Protein AF-A0A1H8KBI5-F1 (afdb_monomer)

Mean predicted aligned error: 4.67 Å

Sequence (68 aa):
MTPTERSLLLIWESALELETRPEDAIALLVDAAAFGLNEGDFDPTSIIRRLRDTFDLLHITKHIGAKQ

pLDDT: mean 90.47, std 13.4, range [44.06, 98.19]

Solvent-accessible surface area (backbone atoms only — not comparable to full-atom values): 3801 Å² total; per-residue (Å²): 132,52,74,64,58,51,45,55,50,51,48,51,51,55,31,40,72,74,26,84,48,67,74,58,17,48,54,41,49,53,54,28,51,51,48,22,67,74,74,71,48,78,51,63,68,60,37,48,50,41,35,51,57,52,50,53,51,53,53,53,49,52,61,59,60,72,74,111

Foldseek 3Di:
DDPVVVLVVVLLVLLCVLPVDSVNSVVLQVQLVVVCVVVVDPDSVSSSVSSVVVSVVVVVVVVVVVVD

Structure (mmCIF, N/CA/C/O backbone):
data_AF-A0A1H8KBI5-F1
#
_entry.id   AF-A0A1H8KBI5-F1
#
loop_
_atom_site.group_PDB
_atom_site.id
_atom_site.type_symbol
_atom_site.label_atom_id
_atom_site.label_alt_id
_atom_site.label_comp_id
_atom_site.label_asym_id
_atom_site.label_entity_id
_atom_site.label_seq_id
_atom_site.pdbx_PDB_ins_code
_atom_site.Cartn_x
_atom_site.Cartn_y
_atom_site.Cartn_z
_atom_site.occupancy
_atom_site.B_iso_or_equiv
_atom_site.auth_seq_id
_atom_site.auth_comp_id
_atom_site.auth_asym_id
_atom_site.auth_atom_id
_atom_site.pdbx_PDB_model_num
ATOM 1 N N . MET A 1 1 ? 21.574 5.413 0.257 1.00 82.69 1 MET A N 1
ATOM 2 C CA . MET A 1 1 ? 20.196 4.951 0.043 1.00 82.69 1 MET A CA 1
ATOM 3 C C . MET A 1 1 ? 19.952 4.822 -1.447 1.00 82.69 1 MET A C 1
ATOM 5 O O . MET A 1 1 ? 20.126 5.805 -2.165 1.00 82.69 1 MET A O 1
ATOM 9 N N . THR A 1 2 ? 19.640 3.622 -1.914 1.00 95.62 2 THR A N 1
ATOM 10 C CA . THR A 1 2 ? 19.340 3.325 -3.318 1.00 95.62 2 THR A CA 1
ATOM 11 C C . THR A 1 2 ? 17.954 3.864 -3.708 1.00 95.62 2 THR A C 1
ATOM 13 O O . THR A 1 2 ? 17.131 4.146 -2.831 1.00 95.62 2 THR A O 1
ATOM 16 N N . PRO A 1 3 ? 17.652 4.023 -5.011 1.00 93.19 3 PRO A N 1
ATOM 17 C CA . PRO A 1 3 ? 16.305 4.388 -5.462 1.00 93.19 3 PRO A CA 1
ATOM 18 C C . PRO A 1 3 ? 15.223 3.415 -4.970 1.00 93.19 3 PRO A C 1
ATOM 20 O O . PRO A 1 3 ? 14.131 3.837 -4.588 1.00 93.19 3 PRO A O 1
ATOM 23 N N . THR A 1 4 ? 15.549 2.122 -4.912 1.00 93.06 4 THR A N 1
AT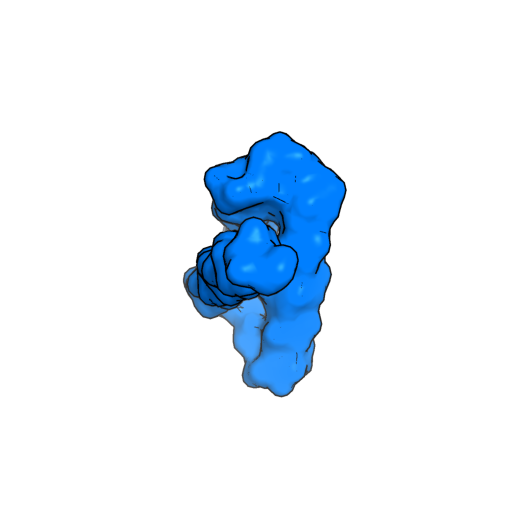OM 24 C CA . THR A 1 4 ? 14.663 1.076 -4.389 1.00 93.06 4 THR A CA 1
ATOM 25 C C . THR A 1 4 ? 14.403 1.255 -2.897 1.00 93.06 4 THR A C 1
ATOM 27 O O . THR A 1 4 ? 13.250 1.286 -2.486 1.00 93.06 4 THR A O 1
ATOM 30 N N . GLU A 1 5 ? 15.448 1.453 -2.087 1.00 94.56 5 GLU A N 1
ATOM 31 C CA . GLU A 1 5 ? 15.304 1.704 -0.644 1.00 94.56 5 GLU A CA 1
ATOM 32 C C . GLU A 1 5 ? 14.453 2.948 -0.366 1.00 94.56 5 GLU A C 1
ATOM 34 O O . GLU A 1 5 ? 13.592 2.924 0.508 1.00 94.56 5 GLU A O 1
ATOM 39 N N . ARG A 1 6 ? 14.642 4.017 -1.149 1.00 96.06 6 ARG A N 1
ATOM 40 C CA . ARG A 1 6 ? 13.823 5.232 -1.046 1.00 96.06 6 ARG A CA 1
ATOM 41 C C . 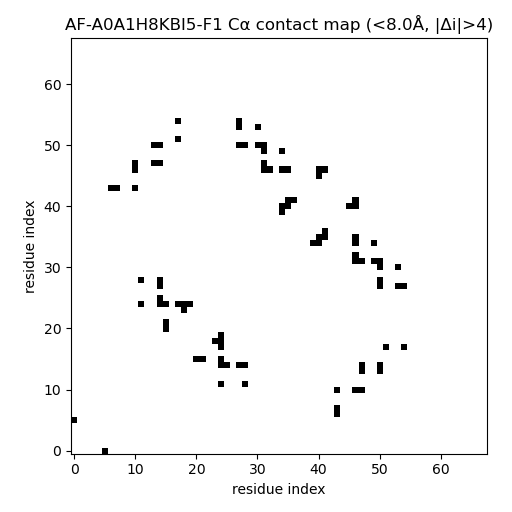ARG A 1 6 ? 12.351 4.960 -1.357 1.00 96.06 6 ARG A C 1
ATOM 43 O O . ARG A 1 6 ? 11.484 5.494 -0.678 1.00 96.06 6 ARG A O 1
ATOM 50 N N . SER A 1 7 ? 12.075 4.141 -2.368 1.00 95.31 7 SER A N 1
ATOM 51 C CA . SER A 1 7 ? 10.704 3.794 -2.760 1.00 95.31 7 SER A CA 1
ATOM 52 C C . SER A 1 7 ? 10.012 2.952 -1.688 1.00 95.31 7 SER A C 1
ATOM 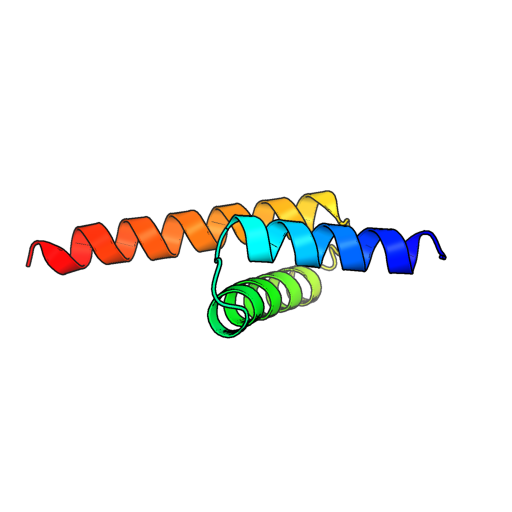54 O O . SER A 1 7 ? 8.865 3.216 -1.349 1.00 95.31 7 SER A O 1
ATOM 56 N N . LEU A 1 8 ? 10.727 1.986 -1.103 1.00 95.81 8 LEU A N 1
ATOM 57 C CA . LEU A 1 8 ? 10.217 1.176 0.005 1.00 95.81 8 LEU A CA 1
ATOM 58 C C . LEU A 1 8 ? 9.911 2.028 1.242 1.00 95.81 8 LEU A C 1
ATOM 60 O O . LEU A 1 8 ? 8.866 1.843 1.858 1.00 95.81 8 LEU A O 1
ATOM 64 N N . LEU A 1 9 ? 10.788 2.982 1.575 1.00 97.06 9 LEU A N 1
ATOM 65 C CA . LEU A 1 9 ? 10.544 3.923 2.670 1.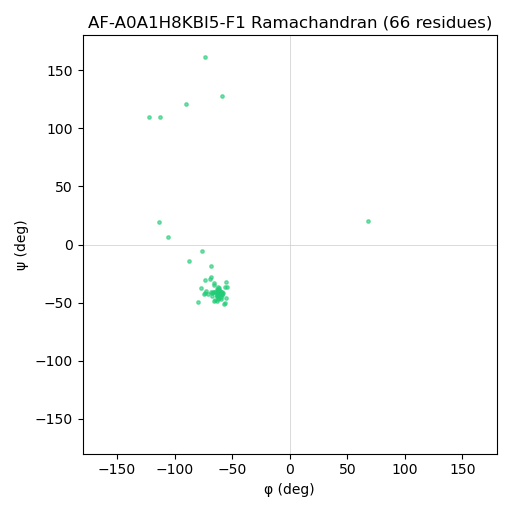00 97.06 9 LEU A CA 1
ATOM 66 C C . LEU A 1 9 ? 9.319 4.797 2.405 1.00 97.06 9 LEU A C 1
ATOM 68 O O . LEU A 1 9 ? 8.479 4.916 3.286 1.00 97.06 9 LEU A O 1
ATOM 72 N N . LEU A 1 10 ? 9.167 5.329 1.191 1.00 97.06 10 LEU A N 1
ATOM 73 C CA . LEU A 1 10 ? 8.002 6.138 0.827 1.00 97.06 10 LEU A CA 1
ATOM 74 C C . LEU A 1 10 ? 6.689 5.348 0.945 1.00 97.06 10 LEU A C 1
ATOM 76 O O . LEU A 1 10 ? 5.691 5.870 1.440 1.00 97.06 10 LEU A O 1
ATOM 80 N N . ILE A 1 11 ? 6.683 4.090 0.498 1.00 97.44 11 ILE A N 1
ATOM 81 C CA . ILE A 1 11 ? 5.524 3.194 0.612 1.00 97.44 11 ILE A CA 1
ATOM 82 C C . ILE A 1 11 ? 5.198 2.931 2.089 1.00 97.44 11 ILE A C 1
ATOM 84 O O . ILE A 1 11 ? 4.034 2.993 2.482 1.00 97.44 11 ILE A O 1
ATOM 88 N N . TRP A 1 12 ? 6.217 2.673 2.912 1.00 97.56 12 TRP A N 1
ATOM 89 C CA . TRP A 1 12 ? 6.052 2.470 4.352 1.00 97.56 12 TRP A CA 1
ATOM 90 C C . TRP A 1 12 ? 5.506 3.712 5.062 1.00 97.56 12 TRP A C 1
ATOM 92 O O . TRP A 1 12 ? 4.530 3.615 5.802 1.00 97.56 12 TRP A O 1
ATOM 102 N N . GLU A 1 13 ? 6.094 4.880 4.807 1.00 97.62 13 GLU A N 1
ATOM 103 C CA . GLU A 1 13 ? 5.642 6.158 5.362 1.00 97.62 13 GLU A CA 1
ATOM 104 C C . GLU A 1 13 ? 4.192 6.444 4.953 1.00 97.62 13 GLU A C 1
ATOM 106 O O . GLU A 1 13 ? 3.373 6.770 5.806 1.00 97.62 13 GLU A O 1
ATOM 111 N N . SER A 1 14 ? 3.834 6.194 3.689 1.00 97.69 14 SER A N 1
ATOM 112 C CA . SER A 1 14 ? 2.455 6.348 3.201 1.00 97.69 14 SER A CA 1
ATOM 113 C C . SER A 1 14 ? 1.464 5.420 3.917 1.00 97.69 14 SER A C 1
ATOM 115 O O . SER A 1 14 ? 0.328 5.811 4.171 1.00 97.69 14 SER A O 1
ATOM 117 N N . ALA A 1 15 ? 1.867 4.188 4.248 1.00 97.44 15 ALA A N 1
ATOM 118 C CA . ALA A 1 15 ? 1.022 3.264 5.006 1.00 97.44 15 ALA A CA 1
ATOM 119 C C . ALA A 1 15 ? 0.821 3.734 6.457 1.00 97.44 15 ALA A C 1
ATOM 121 O O . ALA A 1 15 ? -0.295 3.665 6.967 1.00 97.44 15 ALA A O 1
ATOM 122 N N . LEU A 1 16 ? 1.874 4.252 7.100 1.00 97.31 16 LEU A N 1
ATOM 123 C CA . LEU A 1 16 ? 1.805 4.808 8.458 1.00 97.31 16 LEU A CA 1
ATOM 124 C C . LEU A 1 16 ? 1.007 6.117 8.546 1.00 97.31 16 LEU A C 1
ATOM 126 O O . LEU A 1 16 ? 0.420 6.410 9.587 1.00 97.31 16 LEU A O 1
ATOM 130 N N . GLU A 1 17 ? 0.989 6.912 7.475 1.00 96.69 17 GLU A N 1
ATOM 131 C CA . GLU A 1 17 ? 0.137 8.103 7.378 1.00 96.69 17 GLU A CA 1
ATOM 132 C C . GLU A 1 17 ? -1.356 7.744 7.352 1.00 96.69 17 GLU A C 1
ATOM 134 O O . GLU A 1 17 ? -2.173 8.500 7.878 1.00 96.69 17 GLU A O 1
ATOM 139 N N . LEU A 1 18 ? -1.709 6.596 6.762 1.00 95.75 18 LEU A N 1
ATOM 140 C CA . LEU A 1 18 ? -3.082 6.085 6.731 1.00 95.75 18 LEU A CA 1
ATOM 141 C C . LEU A 1 18 ? -3.458 5.407 8.053 1.00 95.75 18 LEU A C 1
ATOM 143 O O . LEU A 1 18 ? -4.491 5.720 8.641 1.00 95.75 18 LEU A O 1
ATOM 147 N N . GLU A 1 19 ? -2.606 4.508 8.547 1.00 93.94 19 GLU A N 1
ATOM 148 C CA . GLU A 1 19 ? -2.822 3.770 9.790 1.00 93.94 19 GLU A CA 1
ATOM 149 C C . GLU A 1 19 ? -1.673 4.016 10.772 1.00 93.94 19 GLU A C 1
ATOM 151 O O . GLU A 1 19 ? -0.554 3.534 10.612 1.00 93.94 19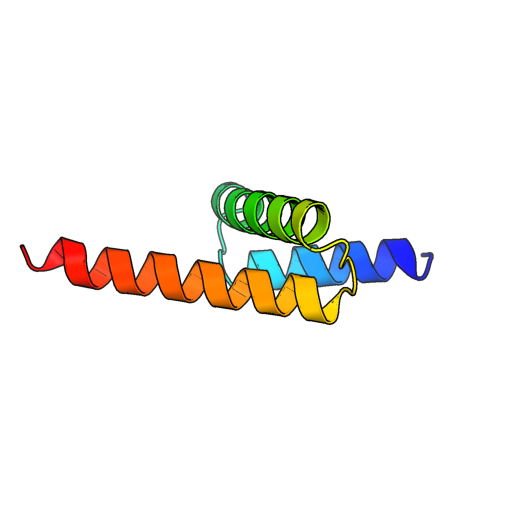 GLU A O 1
ATOM 156 N N . THR A 1 20 ? -1.969 4.749 11.847 1.00 89.88 20 THR A N 1
ATOM 157 C CA . THR A 1 20 ? -0.958 5.163 12.842 1.00 89.88 20 THR A CA 1
ATOM 158 C C . THR A 1 20 ? -0.390 4.001 13.662 1.00 89.88 20 THR A C 1
ATOM 160 O O . THR A 1 20 ? 0.667 4.134 14.284 1.00 89.88 20 THR A O 1
ATOM 163 N N . ARG A 1 21 ? -1.086 2.859 13.680 1.00 93.62 21 ARG A N 1
ATOM 164 C CA . ARG A 1 21 ? -0.643 1.621 14.323 1.00 93.62 21 ARG A CA 1
ATOM 165 C C . ARG A 1 21 ? 0.148 0.781 13.315 1.00 93.62 21 ARG A C 1
ATOM 167 O O . ARG A 1 21 ? -0.422 0.392 12.294 1.00 93.62 21 ARG A O 1
ATOM 174 N N . PRO A 1 22 ? 1.426 0.453 13.584 1.00 95.38 22 PRO A N 1
ATOM 175 C CA . PRO A 1 22 ? 2.263 -0.299 12.649 1.00 95.38 22 PRO A CA 1
ATOM 176 C C . PRO A 1 22 ? 1.654 -1.627 12.185 1.00 95.38 22 PRO A C 1
ATOM 178 O O . PRO A 1 22 ? 1.810 -2.002 11.029 1.00 95.38 22 PRO A O 1
ATOM 181 N N . GLU A 1 23 ? 0.950 -2.336 13.066 1.00 94.75 23 GLU A N 1
ATOM 182 C CA . GLU A 1 23 ? 0.264 -3.590 12.754 1.00 94.75 23 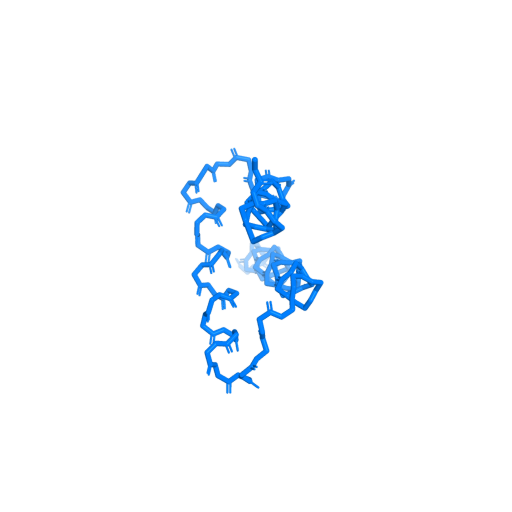GLU A CA 1
ATOM 183 C C . GLU A 1 23 ? -0.842 -3.427 11.699 1.00 94.75 23 GLU A C 1
ATOM 185 O O . GLU A 1 23 ? -0.965 -4.265 10.804 1.00 94.75 23 GLU A O 1
ATOM 190 N N . ASP A 1 24 ? -1.593 -2.327 11.763 1.00 93.44 24 ASP A N 1
ATOM 191 C CA . ASP A 1 24 ? -2.679 -2.021 10.833 1.00 93.44 24 ASP A CA 1
ATOM 192 C C . ASP A 1 24 ? -2.089 -1.521 9.493 1.00 93.44 24 ASP A C 1
ATOM 194 O O . ASP A 1 24 ? -2.522 -1.939 8.418 1.00 93.44 24 ASP A O 1
ATOM 198 N N . ALA A 1 25 ? -0.999 -0.742 9.536 1.00 95.69 25 ALA A N 1
ATOM 199 C CA . ALA A 1 25 ? -0.241 -0.348 8.345 1.00 95.69 25 ALA A CA 1
ATOM 200 C C . ALA A 1 25 ? 0.372 -1.554 7.604 1.00 95.69 25 ALA A C 1
ATOM 202 O O . ALA A 1 25 ? 0.347 -1.610 6.373 1.00 95.69 25 ALA A O 1
ATOM 203 N N . ILE A 1 26 ? 0.882 -2.557 8.330 1.00 95.94 26 ILE A N 1
ATOM 204 C CA . ILE A 1 26 ? 1.368 -3.813 7.735 1.00 95.94 26 ILE A CA 1
ATOM 205 C C . ILE A 1 26 ? 0.237 -4.543 7.004 1.00 95.94 26 ILE A C 1
ATOM 207 O O . ILE A 1 26 ? 0.473 -5.085 5.925 1.00 95.94 26 ILE A O 1
ATOM 211 N N . ALA A 1 27 ? -0.988 -4.543 7.537 1.00 94.56 27 ALA A N 1
ATOM 212 C CA . ALA A 1 27 ? -2.123 -5.164 6.858 1.00 94.56 27 ALA A CA 1
ATOM 213 C C . ALA A 1 27 ? -2.408 -4.501 5.496 1.00 94.56 27 ALA A C 1
ATOM 215 O O . ALA A 1 27 ? -2.613 -5.208 4.507 1.00 94.56 27 ALA A O 1
ATOM 216 N N . LEU A 1 28 ? -2.333 -3.165 5.419 1.00 95.25 28 LEU A N 1
ATOM 217 C CA . LEU A 1 28 ? -2.433 -2.437 4.147 1.00 95.25 28 LEU A CA 1
ATOM 218 C C . LEU A 1 28 ? -1.297 -2.814 3.184 1.00 95.25 28 LEU A C 1
ATOM 220 O O . LEU A 1 28 ? -1.541 -3.050 2.001 1.00 95.25 28 LEU A O 1
ATOM 224 N N . LEU A 1 29 ? -0.060 -2.925 3.682 1.00 97.06 29 LEU A N 1
ATOM 225 C CA . LEU A 1 29 ? 1.087 -3.332 2.864 1.00 97.06 29 LEU A CA 1
ATOM 226 C C . LEU A 1 29 ? 0.953 -4.750 2.304 1.00 97.06 29 LEU A C 1
ATOM 228 O O . LEU A 1 29 ? 1.346 -4.988 1.164 1.00 97.06 29 LEU A O 1
ATOM 232 N N . VAL A 1 30 ? 0.413 -5.691 3.081 1.00 96.75 30 VAL A N 1
ATOM 233 C CA . VAL A 1 30 ? 0.187 -7.072 2.626 1.00 96.75 30 VAL A CA 1
ATOM 234 C C . VAL A 1 30 ? -0.802 -7.100 1.462 1.00 96.75 30 VAL A C 1
ATOM 236 O O . VAL A 1 30 ? -0.543 -7.771 0.463 1.00 96.75 30 VAL A O 1
ATOM 239 N N . ASP A 1 31 ? -1.897 -6.343 1.552 1.00 96.12 31 ASP A N 1
ATOM 240 C CA . ASP A 1 31 ? -2.855 -6.212 0.450 1.00 96.12 31 ASP A CA 1
ATOM 241 C C . ASP A 1 31 ? -2.218 -5.557 -0.787 1.00 96.12 31 ASP A C 1
ATOM 243 O O . ASP A 1 31 ? -2.361 -6.065 -1.900 1.00 96.12 31 ASP A O 1
ATOM 247 N N . ALA A 1 32 ? -1.445 -4.484 -0.606 1.00 96.75 32 ALA A N 1
ATOM 248 C CA . ALA A 1 32 ? -0.776 -3.818 -1.718 1.00 96.75 32 ALA A CA 1
ATOM 249 C C . ALA A 1 32 ? 0.299 -4.701 -2.384 1.00 96.75 32 ALA A C 1
ATOM 251 O O . ALA A 1 32 ? 0.447 -4.683 -3.606 1.00 96.75 32 ALA A O 1
ATOM 252 N N . ALA A 1 33 ? 1.005 -5.531 -1.612 1.00 96.31 33 ALA A N 1
ATOM 253 C CA . ALA A 1 33 ? 1.934 -6.525 -2.145 1.00 96.31 33 ALA A CA 1
ATOM 254 C C . ALA A 1 33 ? 1.207 -7.624 -2.936 1.00 96.31 33 ALA A C 1
ATOM 256 O O . ALA A 1 33 ? 1.672 -8.018 -4.006 1.00 96.31 33 ALA A O 1
ATOM 257 N N . ALA A 1 34 ? 0.056 -8.096 -2.445 1.00 97.56 34 ALA A N 1
ATOM 258 C CA . ALA A 1 34 ? -0.777 -9.056 -3.166 1.00 97.56 34 ALA A CA 1
ATOM 259 C C . ALA A 1 34 ? -1.300 -8.472 -4.489 1.00 97.56 34 ALA A C 1
ATOM 261 O O . ALA A 1 34 ? -1.255 -9.149 -5.514 1.00 97.56 34 ALA A O 1
ATOM 262 N N . PHE A 1 35 ? -1.726 -7.206 -4.490 1.00 97.31 35 PHE A N 1
ATOM 263 C CA . PHE A 1 35 ? -2.067 -6.469 -5.709 1.00 97.31 35 PHE A CA 1
ATOM 264 C C . PHE A 1 35 ? -0.897 -6.447 -6.701 1.00 97.31 35 PHE A C 1
ATOM 266 O O . PHE A 1 35 ? -1.077 -6.842 -7.850 1.00 97.31 35 PHE A O 1
ATOM 273 N N . GLY A 1 36 ? 0.306 -6.068 -6.256 1.00 97.06 36 GLY A N 1
ATOM 274 C CA . GLY A 1 36 ? 1.468 -6.004 -7.146 1.00 97.06 36 GLY A CA 1
ATOM 275 C C . GLY A 1 36 ? 1.848 -7.361 -7.743 1.00 97.06 36 GLY A C 1
ATOM 276 O O . GLY A 1 36 ? 2.185 -7.448 -8.921 1.00 97.06 36 GLY A O 1
ATOM 277 N N . LEU A 1 37 ? 1.715 -8.443 -6.967 1.00 97.69 37 LEU A N 1
ATOM 278 C CA . LEU A 1 37 ? 1.913 -9.810 -7.460 1.00 97.69 37 LEU A CA 1
ATOM 279 C C . LEU A 1 37 ? 0.865 -10.220 -8.504 1.00 97.69 37 LEU A C 1
ATOM 281 O O . LEU A 1 37 ? 1.219 -10.875 -9.482 1.00 97.69 37 LEU A O 1
ATOM 285 N N . ASN A 1 38 ? -0.401 -9.851 -8.300 1.00 97.69 38 ASN A N 1
ATOM 286 C CA . ASN A 1 38 ? -1.500 -10.236 -9.186 1.00 97.69 38 ASN A CA 1
ATOM 287 C C . ASN A 1 38 ? -1.492 -9.456 -10.506 1.00 97.69 38 ASN A C 1
ATOM 289 O O . ASN A 1 38 ? -1.698 -10.045 -11.564 1.00 97.69 38 ASN A O 1
ATOM 293 N N . GLU A 1 39 ? -1.237 -8.149 -10.448 1.00 96.50 39 GLU A N 1
ATOM 294 C CA . GLU A 1 39 ? -1.241 -7.271 -11.625 1.00 96.50 39 GLU A CA 1
ATOM 295 C C . GLU A 1 39 ? 0.123 -7.215 -12.331 1.00 96.50 39 GLU A C 1
ATOM 297 O O . GLU A 1 39 ? 0.228 -6.732 -13.458 1.00 96.50 39 GLU A O 1
ATOM 302 N N . GLY A 1 40 ? 1.187 -7.690 -11.674 1.00 97.12 40 GLY A N 1
ATOM 303 C CA . GLY A 1 40 ? 2.562 -7.516 -12.144 1.00 97.12 40 GLY A CA 1
ATOM 304 C C . GLY A 1 40 ? 3.038 -6.059 -12.093 1.00 97.12 40 GLY A C 1
ATOM 305 O O . GLY A 1 40 ? 3.989 -5.708 -12.792 1.00 97.12 40 GLY A O 1
ATOM 306 N N . ASP A 1 41 ? 2.387 -5.217 -11.286 1.00 95.69 41 ASP A N 1
ATOM 307 C CA . ASP A 1 41 ? 2.673 -3.788 -11.147 1.00 95.69 41 ASP A CA 1
ATOM 308 C C . ASP A 1 41 ? 3.234 -3.472 -9.755 1.00 95.69 41 ASP A C 1
ATOM 310 O O . ASP A 1 41 ? 2.528 -3.499 -8.746 1.00 95.69 41 ASP A O 1
ATOM 314 N N . PHE A 1 42 ? 4.523 -3.143 -9.715 1.00 94.56 42 PHE A N 1
ATOM 315 C CA . PHE A 1 42 ? 5.229 -2.708 -8.510 1.00 94.56 42 PHE A CA 1
ATOM 316 C C . PHE A 1 42 ? 5.674 -1.246 -8.597 1.00 94.56 42 PHE A C 1
ATOM 318 O O . PHE A 1 42 ? 6.576 -0.838 -7.858 1.00 94.56 42 PHE A O 1
ATOM 325 N N . ASP A 1 43 ? 5.080 -0.449 -9.494 1.00 96.38 43 ASP A N 1
ATOM 326 C CA . ASP A 1 43 ? 5.336 0.985 -9.498 1.00 96.38 43 ASP A CA 1
ATOM 327 C C . ASP A 1 43 ? 4.943 1.575 -8.132 1.00 96.38 43 ASP A C 1
ATOM 329 O O . ASP A 1 43 ? 3.815 1.365 -7.667 1.00 96.38 43 ASP A O 1
ATOM 333 N N . PRO A 1 44 ? 5.836 2.327 -7.460 1.00 96.31 44 PRO A N 1
ATOM 334 C CA . PRO A 1 44 ? 5.545 2.867 -6.137 1.00 96.31 44 PRO A CA 1
ATOM 335 C C . PRO A 1 44 ? 4.258 3.701 -6.086 1.00 96.31 44 PRO A C 1
ATOM 337 O O . PRO A 1 44 ? 3.553 3.670 -5.081 1.00 96.31 44 PRO A O 1
ATOM 340 N N . THR A 1 45 ? 3.908 4.401 -7.167 1.00 96.88 45 THR A N 1
ATOM 341 C CA . THR A 1 45 ? 2.681 5.206 -7.258 1.00 96.88 45 THR A CA 1
ATOM 342 C C . THR A 1 45 ? 1.441 4.320 -7.255 1.00 96.88 45 THR A C 1
ATOM 344 O O . THR A 1 45 ? 0.477 4.614 -6.545 1.00 96.88 45 THR A O 1
ATOM 347 N N . SER A 1 46 ? 1.464 3.222 -8.015 1.00 97.31 46 SER A N 1
ATOM 348 C CA . SER A 1 46 ? 0.382 2.234 -8.052 1.00 97.31 46 SER A CA 1
ATOM 349 C C . SER A 1 46 ? 0.191 1.560 -6.697 1.00 97.31 46 SER A C 1
ATOM 351 O O . SER A 1 46 ? -0.941 1.451 -6.222 1.00 97.31 46 SER A O 1
ATOM 353 N N . ILE A 1 47 ? 1.288 1.184 -6.036 1.00 98.19 47 ILE A N 1
ATOM 354 C CA . ILE A 1 47 ? 1.258 0.594 -4.693 1.00 98.19 47 ILE A CA 1
ATOM 355 C C . ILE A 1 47 ? 0.674 1.582 -3.674 1.00 98.19 47 ILE A C 1
ATOM 357 O O . ILE A 1 47 ? -0.238 1.227 -2.931 1.00 98.19 47 ILE A O 1
ATOM 361 N N . ILE A 1 48 ? 1.121 2.843 -3.672 1.00 97.94 48 ILE A N 1
ATOM 362 C CA . ILE A 1 48 ? 0.598 3.878 -2.763 1.00 97.94 48 ILE A CA 1
ATOM 363 C C . ILE A 1 48 ? -0.888 4.149 -3.016 1.00 97.94 48 ILE A C 1
ATOM 365 O O . ILE A 1 48 ? -1.659 4.309 -2.068 1.00 97.94 48 ILE A O 1
ATOM 369 N N . ARG A 1 49 ? -1.321 4.174 -4.282 1.00 97.69 49 ARG A N 1
ATOM 370 C CA . ARG A 1 49 ? -2.744 4.293 -4.620 1.00 97.69 49 ARG A CA 1
ATOM 371 C C . ARG A 1 49 ? -3.539 3.126 -4.040 1.00 97.69 49 ARG A C 1
ATOM 373 O O . ARG A 1 49 ? -4.572 3.357 -3.420 1.00 97.69 49 ARG A O 1
ATOM 380 N N . ARG A 1 50 ? -3.035 1.896 -4.174 1.00 97.44 50 ARG A N 1
ATOM 381 C CA . ARG A 1 50 ? -3.692 0.709 -3.620 1.00 97.44 50 ARG A CA 1
ATOM 382 C C . ARG A 1 50 ? -3.842 0.784 -2.099 1.00 97.44 50 ARG A C 1
ATOM 384 O O . ARG A 1 50 ? -4.908 0.437 -1.601 1.00 97.44 50 ARG A O 1
ATOM 391 N N . LEU A 1 51 ? -2.835 1.282 -1.374 1.00 97.69 51 LEU A N 1
ATOM 392 C CA . LEU A 1 51 ? -2.936 1.491 0.078 1.00 97.69 51 LEU A CA 1
ATOM 393 C C . LEU A 1 51 ? -4.132 2.381 0.445 1.00 97.69 51 LEU A C 1
ATOM 395 O O . LEU A 1 51 ? -4.902 2.031 1.338 1.00 97.69 51 LEU A O 1
ATOM 399 N N . ARG A 1 52 ? -4.309 3.502 -0.268 1.00 96.88 52 ARG A N 1
ATOM 400 C CA . ARG A 1 52 ? -5.426 4.437 -0.050 1.00 96.88 52 ARG A CA 1
ATOM 401 C C . ARG A 1 52 ? -6.771 3.803 -0.379 1.00 96.88 52 ARG A C 1
ATOM 403 O O . ARG A 1 52 ? -7.674 3.854 0.447 1.00 96.88 52 ARG A O 1
ATOM 410 N N . ASP A 1 53 ? -6.872 3.151 -1.536 1.00 96.00 53 ASP A N 1
ATOM 411 C CA . ASP A 1 53 ? -8.106 2.492 -1.974 1.00 96.00 53 ASP A CA 1
ATOM 412 C C . ASP A 1 53 ? -8.568 1.438 -0.945 1.00 96.00 53 ASP A C 1
ATOM 414 O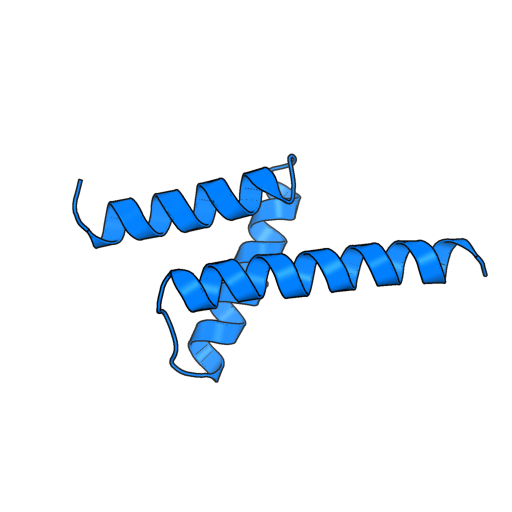 O . ASP A 1 53 ? -9.754 1.343 -0.619 1.00 96.00 53 ASP A O 1
ATOM 418 N N . THR A 1 54 ? -7.630 0.655 -0.400 1.00 95.19 54 THR A N 1
ATOM 419 C CA . THR A 1 54 ? -7.916 -0.368 0.617 1.00 95.19 54 THR A CA 1
ATOM 420 C C . THR A 1 54 ? -8.281 0.249 1.965 1.00 95.19 54 THR A C 1
ATOM 422 O O . THR A 1 54 ? -9.244 -0.195 2.593 1.00 95.19 54 THR A O 1
ATOM 425 N N . PHE A 1 55 ? -7.568 1.288 2.402 1.00 94.81 55 PHE A N 1
ATOM 426 C CA . PHE A 1 55 ? -7.904 2.032 3.616 1.00 94.81 55 PHE A CA 1
ATOM 427 C C . PHE A 1 55 ? -9.328 2.604 3.554 1.00 94.81 55 PHE A C 1
ATOM 429 O O . PHE A 1 55 ? -10.142 2.337 4.443 1.00 94.81 55 PHE A O 1
ATOM 436 N N . ASP A 1 56 ? -9.659 3.308 2.467 1.00 93.56 56 ASP A N 1
ATOM 437 C CA . ASP A 1 56 ? -10.979 3.903 2.253 1.00 93.56 56 ASP A CA 1
ATOM 438 C C . ASP A 1 56 ? -12.075 2.830 2.277 1.00 93.56 56 ASP A C 1
ATOM 440 O O . ASP A 1 56 ? -13.103 2.993 2.939 1.00 93.56 56 ASP A O 1
ATOM 444 N N . LEU A 1 57 ? -11.844 1.688 1.621 1.00 90.12 57 LEU A N 1
ATOM 445 C CA . LEU A 1 57 ? -12.783 0.568 1.617 1.00 90.12 57 LEU A CA 1
ATOM 446 C C . LEU A 1 57 ? -13.030 0.010 3.027 1.00 90.12 57 LEU A C 1
ATOM 448 O O . LEU A 1 57 ? -14.184 -0.221 3.409 1.00 90.12 57 LEU A O 1
ATOM 452 N N . LEU A 1 58 ? -11.971 -0.205 3.812 1.00 87.19 58 LEU A N 1
ATOM 453 C CA . LEU A 1 58 ? -12.074 -0.728 5.177 1.00 87.19 58 LEU A CA 1
ATOM 454 C C . LEU A 1 58 ? -12.804 0.255 6.103 1.00 87.19 58 LEU A C 1
ATOM 456 O O . LEU A 1 58 ? -13.663 -0.157 6.891 1.00 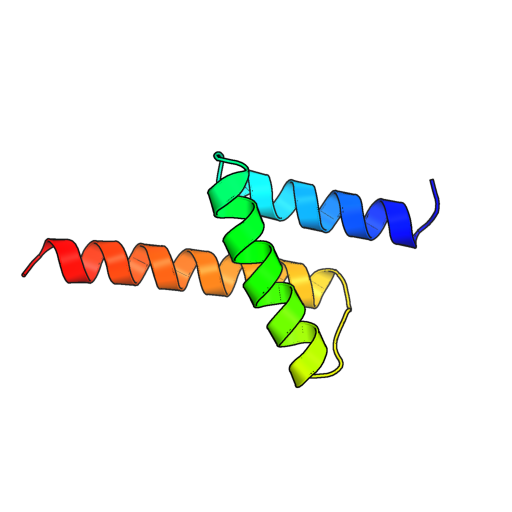87.19 58 LEU A O 1
ATOM 460 N N . HIS A 1 59 ? -12.529 1.554 5.977 1.00 83.62 59 HIS A N 1
ATOM 461 C CA . HIS A 1 59 ? -13.158 2.593 6.798 1.00 83.62 59 HIS A CA 1
ATOM 462 C C . HIS A 1 59 ? -14.623 2.829 6.417 1.00 83.62 59 HIS A C 1
ATOM 464 O O . HIS A 1 59 ? -15.475 2.920 7.305 1.00 83.62 59 HIS A O 1
ATOM 470 N N . ILE A 1 60 ? -14.966 2.822 5.125 1.00 76.94 60 ILE A N 1
ATOM 471 C CA . ILE A 1 60 ? -16.367 2.853 4.674 1.00 76.94 60 ILE A CA 1
ATOM 472 C C . ILE A 1 60 ? -17.125 1.638 5.220 1.00 76.94 60 ILE A C 1
ATOM 474 O O . ILE A 1 60 ? -18.210 1.784 5.790 1.00 76.94 60 ILE A O 1
ATOM 478 N N . THR A 1 61 ? -16.546 0.441 5.106 1.00 70.25 61 THR A N 1
ATOM 479 C CA . THR A 1 61 ? -17.177 -0.802 5.577 1.00 70.25 61 THR A CA 1
ATOM 480 C C . THR A 1 61 ? -17.412 -0.775 7.089 1.00 70.25 61 THR A C 1
ATOM 482 O O . THR A 1 61 ? -18.486 -1.160 7.554 1.00 70.25 61 THR A O 1
ATOM 485 N N . LYS A 1 62 ? -16.466 -0.231 7.865 1.00 61.91 62 LYS A N 1
ATOM 486 C CA . LYS A 1 62 ? -16.611 -0.015 9.313 1.00 61.91 62 LYS A CA 1
ATOM 487 C C . LYS A 1 62 ? -17.788 0.908 9.651 1.00 61.91 62 LYS A C 1
ATOM 489 O O . LYS A 1 62 ? -18.534 0.630 10.589 1.00 61.91 62 LYS A O 1
ATOM 494 N N . HIS A 1 63 ? -17.991 1.979 8.885 1.00 60.88 63 HIS A N 1
ATOM 495 C CA . HIS A 1 63 ? -19.105 2.909 9.100 1.00 60.88 63 HIS A CA 1
ATOM 496 C C . HIS A 1 63 ? -20.468 2.357 8.670 1.00 60.88 63 HIS A C 1
ATOM 498 O O . HIS A 1 63 ? -21.482 2.713 9.275 1.00 60.88 63 HIS A O 1
ATOM 504 N N . ILE A 1 64 ? -20.509 1.485 7.662 1.00 57.69 64 ILE A N 1
ATOM 505 C CA . ILE A 1 64 ? -21.737 0.793 7.251 1.00 57.69 64 ILE 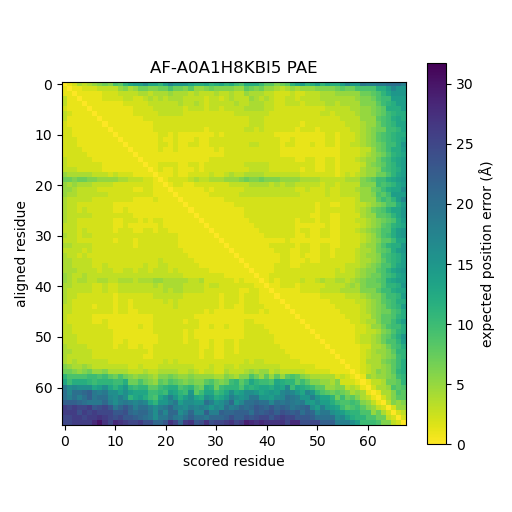A CA 1
ATOM 506 C C . ILE A 1 64 ? -22.107 -0.297 8.269 1.00 57.69 64 ILE A C 1
ATOM 508 O O . ILE A 1 64 ? -23.271 -0.401 8.649 1.00 57.69 64 ILE A O 1
ATOM 512 N N . GLY A 1 65 ? -21.128 -1.061 8.767 1.00 52.09 65 GLY A N 1
ATOM 513 C CA . GLY A 1 65 ? -21.346 -2.115 9.764 1.00 52.09 65 GLY A CA 1
ATOM 514 C C . GLY A 1 65 ? -21.747 -1.603 11.153 1.00 52.09 65 GLY A C 1
ATOM 515 O O . GLY A 1 65 ? -22.476 -2.283 11.861 1.00 52.09 65 GLY A O 1
ATOM 516 N N . ALA A 1 66 ? -21.341 -0.388 11.535 1.00 53.38 66 ALA A N 1
ATOM 517 C CA . ALA A 1 66 ? -21.695 0.210 12.829 1.00 53.38 66 ALA A CA 1
ATOM 518 C C . ALA A 1 66 ? -23.144 0.740 12.921 1.00 53.38 66 ALA A C 1
ATOM 520 O O . ALA A 1 66 ? -23.553 1.208 13.982 1.00 53.38 66 ALA A O 1
ATOM 521 N N . LYS A 1 67 ? -23.906 0.724 11.817 1.00 47.28 67 LYS A N 1
ATOM 522 C CA . LYS A 1 67 ? -25.304 1.191 11.755 1.00 47.28 67 LYS A CA 1
ATOM 523 C C . LYS A 1 67 ? -26.340 0.061 11.672 1.00 47.28 67 LYS A C 1
ATOM 525 O O . LYS A 1 67 ? -27.515 0.369 11.470 1.00 47.28 67 LYS A O 1
ATOM 530 N N . GLN A 1 68 ? -25.926 -1.202 11.788 1.00 44.06 68 GLN A N 1
ATOM 531 C CA . GLN A 1 68 ? -26.834 -2.353 11.856 1.00 44.06 68 GLN A CA 1
ATOM 532 C C . GLN A 1 68 ? -27.087 -2.784 13.298 1.00 44.06 68 GLN A C 1
ATOM 534 O O . GLN A 1 68 ? -26.125 -2.751 14.096 1.00 44.06 68 GLN A O 1
#

Nearest PDB structures (foldseek):
  2i5u-assembly1_A  TM=6.325E-01  e=2.238E+00  Enterococcus faecalis V583

Radius of gyration: 13.04 Å; Cα contacts (8 Å, |Δi|>4): 47; chains: 1; bounding box: 47×18×26 Å

Secondary structure (DSSP, 8-state):
--HHHHHHHHHHHHHHHH-SSHHHHHHHHHHHHHHHHHH----HHHHHHHHHHHHHHHHHHHHHHTT-

Organism: NCBI:txid34002